Protein AF-A0A7G9R9Y0-F1 (afdb_monomer_lite)

Secondary structure (DSSP, 8-state):
-HHHHHHHHHHTT---SSHHHHHHHHHHHHHH-TTS-HHHHHHHHHHHHTSTT-EEEEEEEEETTEEEEEEES-SSS--EEEE-TTT--EEEEES-----TT----SS------------SSPPPPPTTTTHHHHHTTPPP-

Structure (mmCIF, N/CA/C/O backbone):
data_AF-A0A7G9R9Y0-F1
#
_entry.id   AF-A0A7G9R9Y0-F1
#
loop_
_atom_site.group_PDB
_atom_site.id
_atom_site.type_symbol
_atom_site.label_atom_id
_atom_site.label_alt_id
_atom_site.label_comp_id
_atom_site.label_asym_id
_atom_site.label_entity_id
_atom_site.label_seq_id
_atom_site.pdbx_PDB_ins_code
_atom_site.Cartn_x
_atom_site.Cartn_y
_atom_site.Cartn_z
_atom_site.occupancy
_atom_site.B_iso_or_equiv
_atom_site.aut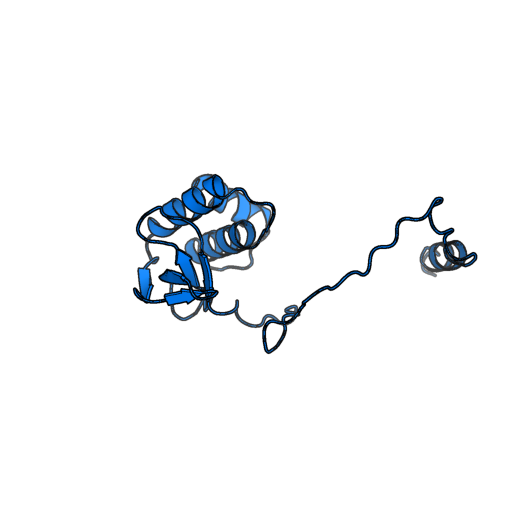h_seq_id
_atom_site.auth_comp_id
_atom_site.auth_asym_id
_atom_site.auth_atom_id
_atom_site.pdbx_PDB_model_num
ATOM 1 N N . MET A 1 1 ? -5.109 3.567 -12.346 1.00 89.44 1 MET A N 1
ATOM 2 C CA . MET A 1 1 ? -4.072 3.626 -11.297 1.00 89.44 1 MET A CA 1
ATOM 3 C C . MET A 1 1 ? -2.788 2.884 -11.683 1.00 89.44 1 MET A C 1
ATOM 5 O O . MET A 1 1 ? -1.756 3.525 -11.776 1.00 89.44 1 MET A O 1
ATOM 9 N N . LEU A 1 2 ? -2.826 1.588 -12.009 1.00 85.88 2 LEU A N 1
ATOM 10 C CA . LEU A 1 2 ? -1.633 0.778 -12.329 1.00 85.88 2 LEU A CA 1
ATOM 11 C C . LEU A 1 2 ? -0.626 1.401 -13.324 1.00 85.88 2 LEU A C 1
ATOM 13 O O . LEU A 1 2 ? 0.577 1.389 -13.085 1.00 85.88 2 LEU A O 1
ATOM 17 N N . ARG A 1 3 ? -1.103 1.997 -14.427 1.00 85.62 3 ARG A N 1
ATOM 18 C CA . ARG A 1 3 ? -0.236 2.715 -15.381 1.00 85.62 3 ARG A CA 1
ATOM 19 C C . ARG A 1 3 ? 0.547 3.854 -14.717 1.00 85.62 3 ARG A C 1
ATOM 21 O O . ARG A 1 3 ? 1.725 4.006 -15.001 1.00 85.62 3 ARG A O 1
ATOM 28 N N . ALA A 1 4 ? -0.087 4.604 -13.816 1.00 84.06 4 ALA A N 1
ATOM 29 C CA . ALA A 1 4 ? 0.562 5.689 -13.087 1.00 84.06 4 ALA A CA 1
ATOM 30 C C . ALA A 1 4 ? 1.636 5.163 -12.125 1.00 84.06 4 ALA A C 1
ATOM 32 O O . ALA A 1 4 ? 2.692 5.770 -12.029 1.00 84.06 4 ALA A O 1
ATOM 33 N N . LEU A 1 5 ? 1.415 4.007 -11.483 1.00 83.75 5 LEU A N 1
ATOM 34 C CA . LEU A 1 5 ? 2.442 3.345 -10.667 1.00 83.75 5 LEU A CA 1
ATOM 35 C C . LEU A 1 5 ? 3.655 2.934 -11.509 1.00 83.75 5 LEU A C 1
ATOM 37 O O . LEU A 1 5 ? 4.790 3.168 -11.107 1.00 83.75 5 LEU A O 1
ATOM 41 N N . ARG A 1 6 ? 3.420 2.373 -12.703 1.00 85.69 6 ARG A N 1
ATOM 42 C CA . ARG A 1 6 ? 4.493 2.022 -13.647 1.00 85.69 6 ARG A CA 1
ATOM 43 C C . ARG A 1 6 ? 5.259 3.253 -14.124 1.00 85.69 6 ARG A C 1
ATOM 45 O O . ARG A 1 6 ? 6.482 3.220 -14.189 1.00 85.69 6 ARG A O 1
ATOM 52 N N . ASP A 1 7 ? 4.556 4.334 -14.447 1.00 84.38 7 ASP A N 1
ATOM 53 C CA . ASP A 1 7 ? 5.189 5.583 -14.874 1.00 84.38 7 ASP A CA 1
ATOM 54 C C . ASP A 1 7 ? 6.000 6.205 -13.722 1.00 84.38 7 ASP A C 1
ATOM 56 O O . ASP A 1 7 ? 7.158 6.568 -13.931 1.00 84.38 7 ASP A O 1
ATOM 60 N N . LEU A 1 8 ? 5.454 6.206 -12.497 1.00 80.56 8 LEU A N 1
ATOM 61 C CA . LEU A 1 8 ? 6.143 6.651 -11.283 1.00 80.56 8 LEU A CA 1
ATOM 62 C C . LEU A 1 8 ? 7.426 5.847 -11.037 1.00 80.56 8 LEU A C 1
ATOM 64 O O . LEU A 1 8 ? 8.479 6.440 -10.800 1.00 80.56 8 LEU A O 1
ATOM 68 N N . ALA A 1 9 ? 7.357 4.518 -11.157 1.00 80.94 9 ALA A N 1
ATOM 69 C CA . ALA A 1 9 ? 8.502 3.625 -10.993 1.00 80.94 9 ALA A CA 1
ATOM 70 C C . ALA A 1 9 ? 9.625 3.896 -12.012 1.00 80.94 9 ALA A C 1
ATOM 72 O O . ALA A 1 9 ? 10.806 3.844 -11.667 1.00 80.94 9 ALA A O 1
ATOM 73 N N . ARG A 1 10 ? 9.276 4.235 -13.262 1.00 78.88 10 ARG A N 1
ATOM 74 C CA . ARG A 1 10 ? 10.267 4.625 -14.282 1.00 78.88 10 ARG A CA 1
ATOM 75 C C . ARG A 1 10 ? 10.907 5.973 -13.967 1.00 78.88 10 ARG A C 1
ATOM 77 O O . ARG A 1 10 ? 12.112 6.127 -14.140 1.00 78.88 10 ARG A O 1
ATOM 84 N N . THR A 1 11 ? 10.119 6.948 -13.510 1.00 75.06 11 THR A N 1
ATOM 85 C CA . THR A 1 11 ? 10.629 8.291 -13.184 1.00 75.06 11 THR A CA 1
ATOM 86 C C . THR A 1 11 ? 11.464 8.338 -11.911 1.00 75.06 11 THR A C 1
ATOM 88 O O . THR A 1 11 ? 12.349 9.181 -11.810 1.00 75.06 11 THR A O 1
ATOM 91 N N . SER A 1 12 ? 11.224 7.437 -10.956 1.00 66.38 12 SER A N 1
ATOM 92 C CA . SER A 1 12 ? 11.980 7.379 -9.701 1.00 66.38 12 SER A CA 1
ATOM 93 C C . SER A 1 12 ? 13.348 6.698 -9.835 1.00 66.38 12 SER A C 1
ATOM 95 O O . SER A 1 12 ? 14.085 6.635 -8.854 1.00 66.38 12 SER A O 1
ATOM 97 N N . GLY A 1 13 ? 13.710 6.210 -11.030 1.00 57.78 13 GLY A N 1
ATOM 98 C CA . GLY A 1 13 ? 15.011 5.587 -11.285 1.00 57.78 13 GLY A CA 1
ATOM 99 C C . GLY A 1 13 ? 15.203 4.265 -10.542 1.00 57.78 13 GLY A C 1
ATOM 100 O O . GLY A 1 13 ? 16.317 3.956 -10.130 1.00 57.78 13 GLY A O 1
ATOM 101 N N . SER A 1 14 ? 14.118 3.515 -10.320 1.00 57.88 14 SER A N 1
ATOM 102 C CA . SER A 1 14 ? 14.138 2.303 -9.502 1.00 57.88 14 SER A CA 1
ATOM 103 C C . SER A 1 14 ? 15.219 1.318 -9.977 1.00 57.88 14 SER A C 1
ATOM 105 O O . SER A 1 14 ? 15.197 0.890 -11.130 1.00 57.88 14 SER A O 1
ATOM 107 N N . GLU A 1 15 ? 16.119 0.911 -9.077 1.00 57.81 15 GLU A N 1
ATOM 108 C CA . GLU A 1 15 ? 17.143 -0.121 -9.330 1.00 57.81 15 GLU A CA 1
ATOM 109 C C . GLU A 1 15 ? 16.557 -1.551 -9.376 1.00 57.81 15 GLU A C 1
ATOM 111 O O . GLU A 1 15 ? 17.301 -2.532 -9.428 1.00 57.81 15 GLU A O 1
ATOM 116 N N . PHE A 1 16 ? 15.229 -1.706 -9.305 1.00 58.81 16 PHE A N 1
ATOM 117 C CA . PHE A 1 16 ? 14.585 -3.015 -9.305 1.00 58.81 16 PHE A CA 1
ATOM 118 C C . PHE A 1 16 ? 14.726 -3.698 -10.675 1.00 58.81 16 PHE A C 1
ATOM 120 O O . PHE A 1 16 ? 14.459 -3.098 -11.712 1.00 58.81 16 PHE A O 1
ATOM 127 N N . SER A 1 17 ? 15.142 -4.970 -10.665 1.00 56.25 17 SER A N 1
ATOM 128 C CA . SER A 1 17 ? 15.382 -5.776 -11.871 1.00 56.25 17 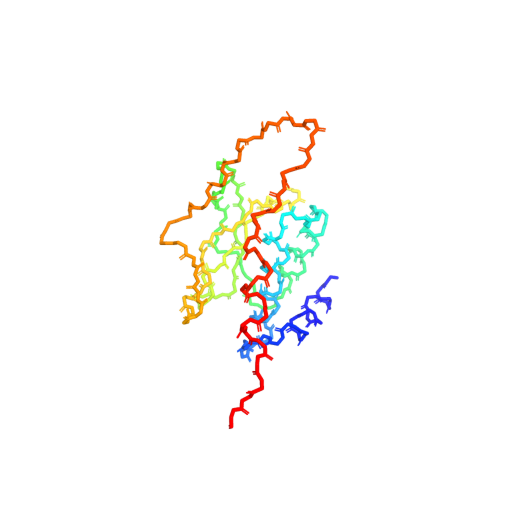SER A CA 1
ATOM 129 C C . SER A 1 17 ? 14.108 -6.219 -12.589 1.00 56.25 17 SER A C 1
ATOM 131 O O . SER A 1 17 ? 14.166 -6.516 -13.778 1.00 56.25 17 SER A O 1
ATOM 133 N N . ASP A 1 18 ? 12.983 -6.268 -11.868 1.00 71.31 18 ASP A N 1
ATOM 134 C CA . ASP A 1 18 ? 11.721 -6.849 -12.323 1.00 71.31 18 ASP A CA 1
ATOM 135 C C . ASP A 1 18 ? 10.572 -5.826 -12.228 1.00 71.31 18 ASP A C 1
ATOM 137 O O . ASP A 1 18 ? 10.454 -5.094 -11.238 1.00 71.31 18 ASP A O 1
ATOM 141 N N . ASP A 1 19 ? 9.697 -5.806 -13.244 1.00 81.00 19 ASP A N 1
ATOM 142 C CA . ASP A 1 19 ? 8.586 -4.843 -13.385 1.00 81.00 19 ASP A CA 1
ATOM 143 C C . ASP A 1 19 ? 7.649 -4.829 -12.163 1.00 81.00 19 ASP A C 1
ATOM 145 O O . ASP A 1 19 ? 7.214 -3.764 -11.718 1.00 81.00 19 ASP A O 1
ATOM 149 N N . LEU A 1 20 ? 7.370 -6.000 -11.579 1.00 86.56 20 LEU A N 1
ATOM 150 C CA . LEU A 1 20 ? 6.504 -6.123 -10.405 1.00 86.56 20 LEU A CA 1
ATOM 151 C C . LEU A 1 20 ? 7.109 -5.440 -9.175 1.00 86.56 20 LEU A C 1
ATOM 153 O O . LEU A 1 20 ? 6.420 -4.719 -8.458 1.00 86.56 20 LEU A O 1
ATOM 157 N N . SER A 1 21 ? 8.404 -5.634 -8.938 1.00 83.38 21 SER A N 1
ATOM 158 C CA . SER A 1 21 ? 9.119 -5.034 -7.811 1.00 83.38 21 SER A CA 1
ATOM 159 C C . SER A 1 21 ? 9.195 -3.514 -7.935 1.00 83.38 21 SER A C 1
ATOM 161 O O . SER A 1 21 ? 9.077 -2.807 -6.934 1.00 83.38 21 SER A O 1
ATOM 163 N N . ALA A 1 22 ? 9.322 -3.008 -9.164 1.00 83.69 22 ALA A N 1
ATOM 164 C CA . ALA A 1 22 ? 9.280 -1.580 -9.450 1.00 83.69 22 ALA A CA 1
ATOM 165 C C . ALA A 1 22 ? 7.898 -0.975 -9.138 1.00 83.69 22 ALA A C 1
ATOM 167 O O . ALA A 1 22 ? 7.804 0.047 -8.452 1.00 83.69 22 ALA A O 1
ATOM 168 N N . VAL A 1 23 ? 6.818 -1.643 -9.562 1.00 88.56 23 VAL A N 1
ATOM 169 C CA . VAL A 1 23 ? 5.435 -1.250 -9.231 1.00 88.56 23 VAL A CA 1
ATOM 170 C C . VAL A 1 23 ? 5.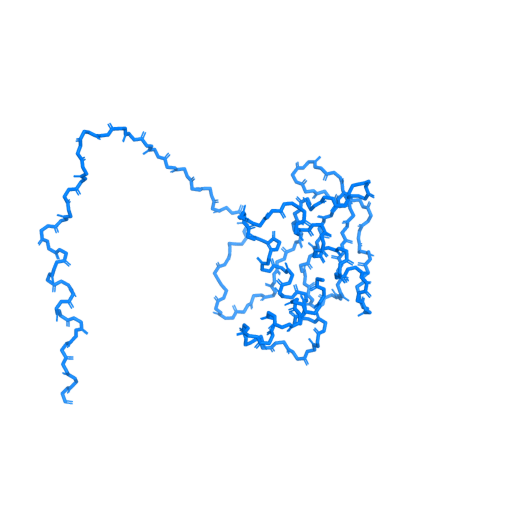175 -1.330 -7.725 1.00 88.56 23 VAL A C 1
ATOM 172 O O . VAL A 1 23 ? 4.589 -0.405 -7.159 1.00 88.56 23 VAL A O 1
ATOM 175 N N . TRP A 1 24 ? 5.643 -2.389 -7.061 1.00 89.38 24 TRP A N 1
ATOM 176 C CA . TRP A 1 24 ? 5.506 -2.572 -5.614 1.00 89.38 24 TRP A CA 1
ATOM 177 C C . TRP A 1 24 ? 6.229 -1.474 -4.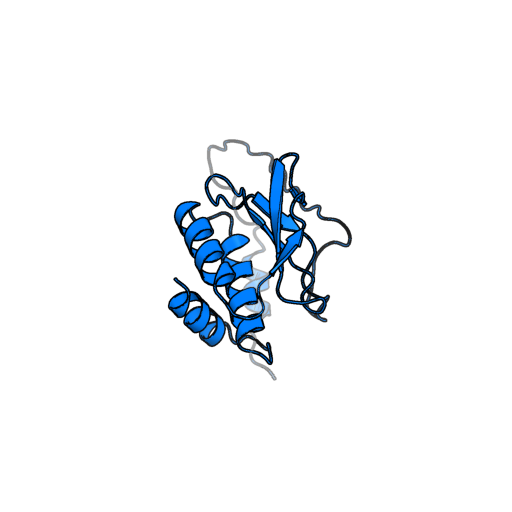830 1.00 89.38 24 TRP A C 1
ATOM 179 O O . TRP A 1 24 ? 5.670 -0.916 -3.889 1.00 89.38 24 TRP A O 1
ATOM 189 N N . GLY A 1 25 ? 7.437 -1.093 -5.258 1.00 85.25 25 GLY A N 1
ATOM 190 C CA . GLY A 1 25 ? 8.180 0.027 -4.681 1.00 85.25 25 GLY A CA 1
ATOM 191 C C . GLY A 1 25 ? 7.466 1.371 -4.855 1.00 85.25 25 GLY A C 1
ATOM 192 O O . GLY A 1 25 ? 7.383 2.150 -3.908 1.00 85.25 25 GLY A O 1
ATOM 193 N N . ALA A 1 26 ? 6.896 1.639 -6.033 1.00 87.81 26 ALA A N 1
ATOM 194 C CA . ALA A 1 26 ? 6.104 2.850 -6.266 1.00 87.81 26 ALA A CA 1
ATOM 195 C C . ALA A 1 26 ? 4.837 2.895 -5.392 1.00 87.81 26 ALA A C 1
ATOM 197 O O . ALA A 1 26 ? 4.508 3.941 -4.832 1.00 87.81 26 ALA A O 1
ATOM 198 N N . ALA A 1 27 ? 4.153 1.758 -5.235 1.00 91.38 27 ALA A N 1
ATOM 199 C CA . ALA A 1 27 ? 3.006 1.640 -4.342 1.00 91.38 27 ALA A CA 1
ATOM 200 C C . ALA A 1 27 ? 3.400 1.866 -2.877 1.00 91.38 27 ALA A C 1
ATOM 202 O O . ALA A 1 27 ? 2.719 2.614 -2.183 1.00 91.38 27 ALA A O 1
ATOM 203 N N . PHE A 1 28 ? 4.523 1.295 -2.429 1.00 89.62 28 PHE A N 1
ATOM 204 C CA . PHE A 1 28 ? 5.065 1.530 -1.089 1.00 89.62 28 PHE A CA 1
ATOM 205 C C . PHE A 1 28 ? 5.266 3.023 -0.813 1.00 89.62 28 PHE A C 1
ATOM 207 O O . PHE A 1 28 ? 4.845 3.496 0.240 1.00 89.62 28 PHE A O 1
ATOM 214 N N . TRP A 1 29 ? 5.855 3.772 -1.750 1.00 86.69 29 TRP A N 1
ATOM 215 C CA . TRP A 1 29 ? 6.070 5.210 -1.572 1.00 86.69 29 TRP A CA 1
ATOM 216 C C . TRP A 1 29 ? 4.765 5.988 -1.405 1.00 86.69 29 TRP A C 1
ATOM 218 O O . TRP A 1 29 ? 4.665 6.798 -0.491 1.00 86.69 29 TRP A O 1
ATOM 228 N N . LEU A 1 30 ? 3.760 5.712 -2.240 1.00 89.69 30 LEU A N 1
ATOM 229 C CA . LEU A 1 30 ? 2.461 6.385 -2.145 1.00 89.69 30 LEU A CA 1
ATOM 230 C C . LEU A 1 30 ? 1.709 6.023 -0.860 1.00 89.69 30 LEU A C 1
ATOM 232 O O . LEU A 1 30 ? 1.174 6.910 -0.204 1.00 89.69 30 LEU A O 1
ATOM 236 N N . LEU A 1 31 ? 1.692 4.739 -0.493 1.00 90.56 31 LEU A N 1
ATOM 237 C CA . LEU A 1 31 ? 1.003 4.250 0.707 1.00 90.56 31 LEU A CA 1
ATOM 238 C C . LEU A 1 31 ? 1.687 4.700 2.007 1.00 90.56 31 LEU A C 1
ATOM 240 O O . LEU A 1 31 ? 1.036 4.785 3.043 1.00 90.56 31 LEU A O 1
ATOM 244 N N . SER A 1 32 ? 2.994 4.974 1.967 1.00 86.19 32 SER A N 1
ATOM 245 C CA . SER A 1 32 ? 3.749 5.466 3.128 1.00 86.19 32 SER A CA 1
ATOM 246 C C . SER A 1 32 ? 3.667 6.983 3.302 1.00 86.19 32 SER A C 1
ATOM 248 O O . SER A 1 32 ? 4.081 7.490 4.344 1.00 86.19 32 SER A O 1
ATOM 250 N N . ASP A 1 33 ? 3.183 7.713 2.296 1.00 85.88 33 ASP A N 1
ATOM 251 C CA . ASP A 1 33 ? 3.037 9.163 2.366 1.00 85.88 33 ASP A CA 1
ATOM 252 C C . ASP A 1 33 ? 1.770 9.522 3.169 1.00 85.88 33 ASP A C 1
ATOM 254 O O . ASP A 1 33 ? 0.654 9.230 2.726 1.00 85.88 33 ASP A O 1
ATOM 258 N N . PRO A 1 34 ? 1.905 10.179 4.340 1.00 83.81 34 PRO A N 1
ATOM 259 C CA . PRO A 1 34 ? 0.766 10.552 5.176 1.00 83.81 34 PRO A CA 1
ATOM 260 C C . PRO A 1 34 ? -0.149 11.598 4.525 1.00 83.81 34 PRO A C 1
ATOM 262 O O . PRO A 1 34 ? -1.245 11.845 5.029 1.00 83.81 34 PRO A O 1
ATOM 265 N N . GLN A 1 35 ? 0.288 12.244 3.441 1.00 89.62 35 GLN A N 1
ATOM 266 C CA . GLN A 1 35 ? -0.519 13.202 2.690 1.00 89.62 35 GLN A CA 1
ATOM 267 C C . GLN A 1 35 ? -1.369 12.535 1.598 1.00 89.62 35 GLN A C 1
ATOM 269 O O . GLN A 1 35 ? -2.230 13.205 1.018 1.00 89.62 35 GLN A O 1
ATOM 274 N N . THR A 1 36 ? -1.168 11.243 1.311 1.00 86.94 36 THR A N 1
ATOM 275 C CA . THR A 1 36 ? -1.949 10.533 0.293 1.00 86.94 36 THR A CA 1
ATOM 276 C C . THR A 1 36 ? -3.392 10.322 0.766 1.00 86.94 36 THR A C 1
ATOM 278 O O . THR A 1 36 ? -3.611 9.703 1.807 1.00 86.94 36 THR A O 1
ATOM 281 N N . PRO A 1 37 ? -4.408 10.770 0.001 1.00 92.62 37 PRO A N 1
ATOM 282 C CA . PRO A 1 37 ? -5.807 10.555 0.366 1.00 92.62 37 PRO A CA 1
ATOM 283 C C . PRO A 1 37 ? -6.194 9.070 0.407 1.00 92.62 37 PRO A C 1
ATOM 285 O O . PRO A 1 37 ? -5.805 8.301 -0.473 1.00 92.62 37 PRO A O 1
ATOM 288 N N . ASP A 1 38 ? -7.080 8.685 1.329 1.00 89.25 38 ASP A N 1
ATOM 289 C CA . ASP A 1 38 ? -7.543 7.292 1.488 1.00 89.25 38 ASP A CA 1
ATOM 290 C C . ASP A 1 38 ? -8.110 6.678 0.203 1.00 89.25 38 ASP A C 1
ATOM 292 O O . ASP A 1 38 ? -7.860 5.515 -0.110 1.00 89.25 38 ASP A O 1
ATOM 296 N N . ALA A 1 39 ? -8.835 7.472 -0.589 1.00 89.19 39 ALA A N 1
ATOM 297 C CA . ALA A 1 39 ? -9.360 7.029 -1.878 1.00 89.19 39 ALA A CA 1
ATOM 298 C C . ALA A 1 39 ? -8.237 6.655 -2.863 1.00 89.19 39 ALA A C 1
ATOM 300 O O . ALA A 1 39 ? -8.380 5.709 -3.636 1.00 89.19 39 ALA A O 1
ATOM 301 N N . VAL A 1 40 ? -7.108 7.369 -2.820 1.00 93.00 40 VAL A N 1
ATOM 302 C CA . VAL A 1 40 ? -5.925 7.051 -3.629 1.00 93.00 40 VAL A CA 1
ATOM 303 C C . VAL A 1 40 ? -5.262 5.782 -3.099 1.00 93.00 40 VAL A C 1
ATOM 305 O O . VAL A 1 40 ? -4.962 4.898 -3.899 1.00 93.00 40 VAL A O 1
ATOM 308 N N . ASN A 1 41 ? -5.115 5.640 -1.779 1.00 93.00 41 ASN A N 1
ATOM 309 C CA . ASN A 1 41 ? -4.568 4.429 -1.156 1.00 93.00 41 ASN A CA 1
ATOM 310 C C . ASN A 1 41 ? -5.365 3.173 -1.546 1.00 93.00 41 ASN A C 1
ATOM 312 O O . ASN A 1 41 ? -4.782 2.169 -1.960 1.00 93.00 41 ASN A O 1
ATOM 316 N N . ALA A 1 42 ? -6.699 3.242 -1.500 1.00 91.56 42 ALA A N 1
ATOM 317 C CA . ALA A 1 42 ? -7.572 2.144 -1.910 1.00 91.56 42 ALA A CA 1
ATOM 318 C C . ALA A 1 42 ? -7.410 1.792 -3.403 1.00 91.56 42 ALA A C 1
ATOM 320 O O . ALA A 1 42 ? -7.347 0.616 -3.767 1.00 91.56 42 ALA A O 1
ATOM 321 N N . GLU A 1 43 ? -7.299 2.792 -4.282 1.00 92.81 43 GLU A N 1
ATOM 322 C CA . GLU A 1 43 ? -7.056 2.572 -5.714 1.00 92.81 43 GLU A CA 1
ATOM 323 C C . GLU A 1 43 ? -5.666 1.980 -5.992 1.00 92.81 43 GLU A C 1
ATOM 325 O O . GLU A 1 43 ? -5.523 1.142 -6.888 1.00 92.81 43 GLU A O 1
ATOM 330 N N . VAL A 1 44 ? -4.643 2.375 -5.227 1.00 94.19 44 VAL A N 1
ATOM 331 C CA . VAL A 1 44 ? -3.298 1.782 -5.298 1.00 94.19 44 VAL A CA 1
ATOM 332 C C . VAL A 1 44 ? -3.352 0.313 -4.887 1.00 94.19 44 VAL A C 1
ATOM 334 O O . VAL A 1 44 ? -2.884 -0.533 -5.648 1.00 94.19 44 VAL A O 1
ATOM 337 N N . LEU A 1 45 ? -3.984 -0.005 -3.753 1.00 94.00 45 LEU A N 1
ATOM 338 C CA . LEU A 1 45 ? -4.147 -1.378 -3.265 1.00 94.00 45 LEU A CA 1
ATOM 339 C C . LEU A 1 45 ? -4.887 -2.268 -4.266 1.00 94.00 45 LEU A C 1
ATOM 341 O O . LEU A 1 45 ? -4.423 -3.365 -4.572 1.00 94.00 45 LEU A O 1
ATOM 345 N N . ARG A 1 46 ? -6.004 -1.790 -4.828 1.00 91.94 46 ARG A N 1
ATOM 346 C CA . ARG A 1 46 ? -6.744 -2.517 -5.874 1.00 91.94 46 ARG A CA 1
ATOM 347 C C . ARG A 1 46 ? -5.888 -2.758 -7.109 1.00 91.94 46 ARG A C 1
ATOM 349 O O . ARG A 1 46 ? -5.942 -3.840 -7.679 1.00 91.94 46 ARG A O 1
ATOM 356 N N . ALA A 1 47 ? -5.113 -1.759 -7.527 1.00 92.69 47 ALA A N 1
ATOM 357 C CA . ALA A 1 47 ? -4.260 -1.876 -8.700 1.00 92.69 47 ALA A CA 1
ATOM 358 C C . ALA A 1 47 ? -3.145 -2.904 -8.504 1.00 92.69 47 ALA A C 1
ATOM 360 O O . ALA A 1 47 ? -2.940 -3.724 -9.393 1.00 92.69 47 ALA A O 1
ATOM 361 N N . VAL A 1 48 ? -2.455 -2.887 -7.359 1.00 92.75 48 VAL A N 1
ATOM 362 C CA . VAL A 1 48 ? -1.394 -3.868 -7.093 1.00 92.75 48 VAL A CA 1
ATOM 363 C C . VAL A 1 48 ? -1.964 -5.260 -6.848 1.00 92.75 48 VAL A C 1
ATOM 365 O O . VAL A 1 48 ? -1.385 -6.224 -7.319 1.00 92.75 48 VAL A O 1
ATOM 368 N N . ALA A 1 49 ? -3.132 -5.395 -6.214 1.00 92.88 49 ALA A N 1
ATOM 369 C CA . ALA A 1 49 ? -3.768 -6.697 -5.988 1.00 92.88 49 ALA A CA 1
ATOM 370 C C . ALA A 1 49 ? -4.097 -7.471 -7.281 1.00 92.88 49 ALA A C 1
ATOM 372 O O . ALA A 1 49 ? -4.337 -8.674 -7.217 1.00 92.88 49 ALA A O 1
ATOM 373 N N . LEU A 1 50 ? -4.133 -6.788 -8.430 1.00 92.31 50 LEU A N 1
ATOM 374 C CA . LEU A 1 50 ? -4.381 -7.377 -9.747 1.00 92.31 50 LEU A CA 1
ATOM 375 C C . LEU A 1 50 ? -3.101 -7.757 -10.505 1.00 92.31 50 LEU A C 1
ATOM 377 O O . LEU A 1 50 ? -3.207 -8.343 -11.580 1.00 92.31 50 LEU A O 1
ATOM 381 N N . GLU A 1 51 ? -1.917 -7.409 -9.998 1.00 91.44 51 GLU A N 1
ATOM 382 C CA . GLU A 1 51 ? -0.662 -7.760 -10.661 1.00 91.44 51 GLU A CA 1
ATOM 383 C C . GLU A 1 51 ? -0.329 -9.245 -10.463 1.00 91.44 51 GLU A C 1
ATOM 385 O O . GLU A 1 51 ? -0.415 -9.786 -9.355 1.00 91.44 51 GLU A O 1
ATOM 390 N N . ASP A 1 52 ? 0.124 -9.893 -11.537 1.00 89.69 52 ASP A N 1
ATOM 391 C CA . ASP A 1 52 ? 0.627 -11.263 -11.480 1.00 89.69 52 ASP A CA 1
ATOM 392 C C . ASP A 1 52 ? 1.819 -11.349 -10.517 1.00 89.69 52 ASP A C 1
ATOM 394 O O . ASP A 1 52 ? 2.799 -10.618 -10.647 1.00 89.69 52 ASP A O 1
ATOM 398 N N . GLY A 1 53 ? 1.732 -12.257 -9.544 1.00 89.88 53 GLY A N 1
ATOM 399 C CA . GLY A 1 53 ? 2.731 -12.425 -8.484 1.00 89.88 53 GLY A CA 1
ATOM 400 C C . GLY A 1 53 ? 2.320 -11.822 -7.141 1.00 89.88 53 GLY A C 1
ATOM 401 O O . GLY A 1 53 ? 2.850 -12.243 -6.115 1.00 89.88 53 GLY A O 1
ATOM 402 N N . VAL A 1 54 ? 1.323 -10.931 -7.098 1.00 93.25 54 VAL A N 1
ATOM 403 C CA . VAL A 1 54 ? 0.747 -10.475 -5.825 1.00 93.25 54 VAL A CA 1
ATOM 404 C C . VAL A 1 54 ? -0.155 -11.558 -5.243 1.00 93.25 54 VAL A C 1
ATOM 406 O O . VAL A 1 54 ? -1.010 -12.132 -5.916 1.00 93.25 54 VAL A O 1
ATOM 409 N N . ARG A 1 55 ? 0.028 -11.845 -3.955 1.00 93.88 55 ARG A N 1
ATOM 410 C CA . ARG A 1 55 ? -0.736 -12.857 -3.224 1.00 93.88 55 ARG A CA 1
ATOM 411 C C . ARG A 1 55 ? -1.074 -12.391 -1.820 1.00 93.88 55 ARG A C 1
ATOM 413 O O . ARG A 1 55 ? -0.343 -11.623 -1.200 1.00 93.88 55 ARG A O 1
ATOM 420 N N . VAL A 1 56 ? -2.170 -12.926 -1.293 1.00 94.38 56 VAL A N 1
ATOM 421 C CA . VAL A 1 56 ? -2.471 -12.822 0.135 1.00 94.38 56 VAL A CA 1
ATOM 422 C C . VAL A 1 56 ? -1.464 -13.675 0.902 1.00 94.38 56 VAL A C 1
ATOM 424 O O . VAL A 1 56 ? -1.397 -14.886 0.688 1.00 94.38 56 VAL A O 1
ATOM 427 N N . VAL A 1 57 ? -0.696 -13.041 1.784 1.00 93.50 57 VAL A N 1
ATOM 428 C CA . VAL A 1 57 ? 0.335 -13.698 2.606 1.00 93.50 57 VAL A CA 1
ATOM 429 C C . VAL A 1 57 ? -0.139 -13.953 4.034 1.00 93.50 57 VAL A C 1
ATOM 431 O O . VAL A 1 57 ? 0.268 -14.938 4.641 1.00 93.50 57 VAL A O 1
ATOM 434 N N . ASP A 1 58 ? -1.062 -13.132 4.538 1.00 93.12 58 ASP A N 1
ATOM 435 C CA . ASP A 1 58 ? -1.739 -13.345 5.816 1.00 93.12 58 ASP A CA 1
ATOM 436 C C . ASP A 1 58 ? -3.184 -12.829 5.736 1.00 93.12 58 ASP A C 1
ATOM 438 O O . ASP A 1 58 ? -3.441 -11.723 5.269 1.00 93.12 58 ASP A O 1
ATOM 442 N N . ARG A 1 59 ? -4.154 -13.635 6.178 1.00 95.94 59 ARG A N 1
ATOM 443 C CA . ARG A 1 59 ? -5.581 -13.254 6.224 1.00 95.94 59 ARG A CA 1
ATOM 444 C C . ARG A 1 59 ? -5.997 -12.644 7.562 1.00 95.94 59 ARG A C 1
ATOM 446 O O . ARG A 1 59 ? -7.163 -12.287 7.717 1.00 95.94 59 ARG A O 1
ATOM 453 N N . ARG A 1 60 ? -5.096 -12.620 8.545 1.00 95.50 60 ARG A N 1
ATOM 454 C CA . ARG A 1 60 ? -5.345 -12.140 9.908 1.00 95.50 60 ARG A CA 1
ATOM 455 C C . ARG A 1 60 ? -4.199 -11.255 10.400 1.00 95.50 60 ARG A C 1
ATOM 457 O O . ARG A 1 60 ? -3.811 -11.328 11.567 1.00 95.50 60 ARG A O 1
ATOM 464 N N . ALA A 1 61 ? -3.694 -10.411 9.510 1.00 92.06 61 ALA A N 1
ATOM 465 C CA . ALA A 1 61 ? -2.652 -9.449 9.818 1.00 92.06 61 ALA A CA 1
ATOM 466 C C . ALA A 1 61 ? -3.179 -8.396 10.799 1.00 92.06 61 ALA A C 1
ATOM 468 O O . ALA A 1 61 ? -4.320 -7.950 10.679 1.00 92.06 61 ALA A O 1
ATOM 469 N N . HIS A 1 62 ? -2.356 -8.001 11.768 1.00 90.50 62 HIS A N 1
ATOM 470 C CA . HIS A 1 62 ? -2.709 -6.965 12.737 1.00 90.50 62 HIS A CA 1
ATOM 471 C C . HIS A 1 62 ? -1.781 -5.765 12.577 1.00 90.50 62 HIS A C 1
ATOM 473 O O . HIS A 1 62 ? -0.562 -5.923 12.621 1.00 90.50 62 HIS A O 1
ATOM 479 N N . VAL A 1 63 ? -2.364 -4.575 12.435 1.00 87.75 63 VAL A N 1
ATOM 480 C CA . VAL A 1 63 ? -1.648 -3.291 12.419 1.00 87.75 63 VAL A CA 1
ATOM 481 C C . VAL A 1 63 ? -2.396 -2.333 13.333 1.00 87.75 63 VAL A C 1
ATOM 483 O O . VAL A 1 63 ? -3.608 -2.181 13.199 1.00 87.75 63 VAL A O 1
ATOM 486 N N . ASP A 1 64 ? -1.700 -1.752 14.311 1.00 84.50 64 ASP A N 1
ATOM 487 C CA . ASP A 1 64 ? -2.262 -0.796 15.278 1.00 84.50 64 ASP A CA 1
ATOM 488 C C . ASP A 1 64 ? -3.580 -1.258 15.931 1.00 84.50 64 ASP A C 1
ATOM 490 O O . ASP A 1 64 ? -4.532 -0.502 16.109 1.00 84.50 64 ASP A O 1
ATOM 494 N N . GLY A 1 65 ? -3.657 -2.551 16.267 1.00 88.50 65 GLY A N 1
ATOM 495 C CA . GLY A 1 65 ? -4.838 -3.167 16.886 1.00 88.50 65 GLY A CA 1
ATOM 496 C C . GLY A 1 65 ? -6.009 -3.435 15.932 1.00 88.50 65 GLY A C 1
ATOM 497 O O . GLY A 1 65 ? -7.033 -3.963 16.368 1.00 88.50 65 GLY A O 1
ATOM 498 N N . ARG A 1 66 ? -5.872 -3.124 14.639 1.00 91.88 66 ARG A N 1
ATOM 499 C CA . ARG A 1 66 ? -6.864 -3.405 13.593 1.00 91.88 66 ARG A CA 1
ATOM 500 C C . ARG A 1 66 ? -6.512 -4.703 12.867 1.00 91.88 66 ARG A C 1
ATOM 502 O O . ARG A 1 66 ? -5.352 -4.940 12.539 1.00 91.88 66 ARG A O 1
ATOM 509 N N . LEU A 1 67 ? -7.522 -5.536 12.619 1.00 94.44 67 LEU A N 1
ATOM 510 C CA . LEU A 1 67 ? -7.402 -6.786 11.867 1.00 94.44 67 LEU A CA 1
ATOM 511 C C . LEU A 1 67 ? -7.612 -6.524 10.373 1.00 94.44 67 LEU A C 1
ATOM 513 O O . LEU A 1 67 ? -8.610 -5.914 9.997 1.00 94.44 67 LEU A O 1
ATOM 517 N N . GLY A 1 68 ? -6.727 -7.050 9.533 1.00 95.69 68 GLY A N 1
ATOM 518 C CA . GLY A 1 68 ? -6.835 -6.957 8.083 1.00 95.69 68 GLY A CA 1
ATOM 519 C C . GLY A 1 68 ? -6.211 -8.132 7.339 1.00 95.69 68 GLY A C 1
ATOM 520 O O . GLY A 1 68 ? -5.862 -9.169 7.911 1.00 95.69 68 GLY A O 1
ATOM 521 N N . VAL A 1 69 ? -6.082 -7.948 6.029 1.00 96.00 69 VAL A N 1
ATOM 522 C CA . VAL A 1 69 ? -5.472 -8.895 5.094 1.00 96.00 69 VAL A CA 1
ATOM 523 C C . VAL A 1 69 ? -4.183 -8.286 4.552 1.00 96.00 69 VAL A C 1
ATOM 525 O O . VAL A 1 69 ? -4.175 -7.135 4.127 1.00 96.00 69 VAL A O 1
ATOM 528 N N . ALA A 1 70 ? -3.097 -9.054 4.564 1.00 95.06 70 ALA A N 1
ATOM 529 C CA . ALA A 1 70 ? -1.797 -8.653 4.046 1.00 95.06 70 ALA A CA 1
ATOM 530 C C . ALA A 1 70 ? -1.566 -9.187 2.626 1.00 95.06 70 ALA A C 1
ATOM 532 O O . ALA A 1 70 ? -1.732 -10.385 2.365 1.00 95.06 70 ALA A O 1
ATOM 533 N N . LEU A 1 71 ? -1.129 -8.304 1.727 1.00 95.06 71 LEU A N 1
ATOM 534 C CA . LEU A 1 71 ? -0.633 -8.629 0.388 1.00 95.06 71 LEU A CA 1
ATOM 535 C C . LEU A 1 71 ? 0.896 -8.599 0.354 1.00 95.06 71 LEU A C 1
ATOM 537 O O . LEU A 1 71 ? 1.510 -7.731 0.971 1.00 95.06 71 LEU A O 1
ATOM 541 N N . GLY A 1 72 ? 1.495 -9.497 -0.425 1.00 92.88 72 GLY A N 1
ATOM 542 C CA . GLY A 1 72 ? 2.929 -9.522 -0.729 1.00 92.88 72 GLY A CA 1
ATOM 543 C C . GLY A 1 72 ? 3.199 -10.101 -2.119 1.00 92.88 72 GLY A C 1
ATOM 544 O O . GLY A 1 72 ? 2.309 -10.717 -2.704 1.00 92.88 72 GLY A O 1
ATOM 545 N N . ILE A 1 73 ? 4.415 -9.921 -2.640 1.00 87.56 73 ILE A N 1
ATOM 546 C CA . ILE A 1 73 ? 4.814 -10.398 -3.981 1.00 87.56 73 ILE A CA 1
ATOM 547 C C . ILE A 1 73 ? 5.719 -11.636 -3.951 1.00 87.56 73 ILE A C 1
ATOM 549 O O . ILE A 1 73 ? 5.549 -12.548 -4.751 1.00 87.56 73 ILE A O 1
ATOM 553 N N . ASP A 1 74 ? 6.639 -11.733 -2.995 1.00 76.75 74 ASP A N 1
ATOM 554 C CA . ASP A 1 74 ? 7.517 -12.889 -2.784 1.00 76.75 74 ASP A CA 1
ATOM 555 C C . ASP A 1 74 ? 8.177 -12.802 -1.387 1.00 76.75 74 ASP A C 1
ATOM 557 O O . ASP A 1 74 ? 7.825 -11.941 -0.583 1.00 76.75 74 ASP A O 1
ATOM 561 N N . GLU A 1 75 ? 9.103 -13.712 -1.065 1.00 67.06 75 GLU A N 1
ATOM 562 C CA . GLU A 1 75 ? 9.900 -13.644 0.177 1.00 67.06 75 GLU A CA 1
ATOM 563 C C . GLU A 1 75 ? 11.079 -12.655 0.087 1.00 67.06 75 GLU A C 1
ATOM 565 O O . GLU A 1 75 ? 11.661 -12.286 1.107 1.00 67.06 75 GLU A O 1
ATOM 570 N N . LYS A 1 76 ? 11.446 -12.220 -1.125 1.00 65.69 76 LYS A N 1
ATOM 571 C CA . LYS A 1 76 ? 12.574 -11.314 -1.390 1.00 65.69 76 LYS A CA 1
ATOM 572 C C . LYS A 1 76 ? 12.223 -9.868 -1.031 1.00 65.69 76 LYS A C 1
ATOM 574 O O . LYS A 1 76 ? 13.108 -9.113 -0.623 1.00 65.69 76 LYS A O 1
ATOM 579 N N . TYR A 1 77 ? 10.951 -9.490 -1.146 1.00 69.69 77 TYR A N 1
ATOM 580 C CA . TYR A 1 77 ? 10.419 -8.189 -0.756 1.00 69.69 77 TYR A CA 1
ATOM 581 C C . TYR A 1 77 ? 9.627 -8.315 0.552 1.00 69.69 77 TYR A C 1
ATOM 583 O O . TYR A 1 77 ? 8.441 -8.633 0.542 1.00 69.69 77 TYR A O 1
ATOM 591 N N . PRO A 1 78 ? 10.260 -8.033 1.701 1.00 74.81 78 PRO A N 1
ATOM 592 C CA . PRO A 1 78 ? 9.671 -8.264 3.025 1.00 74.81 78 PRO A CA 1
ATOM 593 C C . PRO A 1 78 ? 8.533 -7.303 3.403 1.00 74.81 78 PRO A C 1
ATOM 595 O O . PRO A 1 78 ? 7.971 -7.454 4.483 1.00 74.81 78 PRO A O 1
ATOM 598 N N . VAL A 1 79 ? 8.212 -6.300 2.576 1.00 87.38 79 VAL A N 1
ATOM 599 C CA . VAL A 1 79 ? 7.141 -5.338 2.873 1.00 87.38 79 VAL A CA 1
ATOM 600 C C . VAL A 1 79 ? 5.806 -5.877 2.388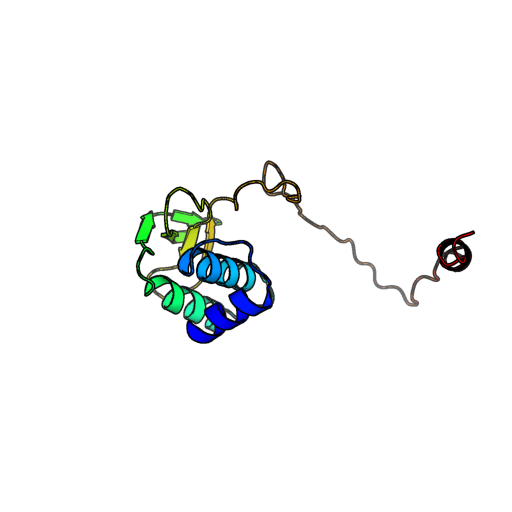 1.00 87.38 79 VAL A C 1
ATOM 602 O O . VAL A 1 79 ? 5.633 -6.147 1.199 1.00 87.38 79 VAL A O 1
ATOM 605 N N . GLN A 1 80 ? 4.856 -5.956 3.310 1.00 91.81 80 GLN A N 1
ATOM 606 C CA . GLN A 1 80 ? 3.489 -6.387 3.077 1.00 91.81 80 GLN A CA 1
ATOM 607 C C . GLN A 1 80 ? 2.530 -5.214 3.271 1.00 91.81 80 GLN A C 1
ATOM 609 O O . GLN A 1 80 ? 2.682 -4.429 4.211 1.00 91.81 80 GLN A O 1
ATOM 614 N N . PHE A 1 81 ? 1.526 -5.111 2.405 1.00 94.44 81 PHE A N 1
ATOM 615 C CA . PHE A 1 81 ? 0.493 -4.080 2.498 1.00 94.44 81 PHE A CA 1
ATOM 616 C C . PHE A 1 81 ? -0.736 -4.649 3.187 1.00 94.44 81 PHE A C 1
ATOM 618 O O . PHE A 1 81 ? -1.295 -5.639 2.713 1.00 94.44 81 PHE A O 1
ATOM 625 N N . VAL A 1 82 ? -1.159 -4.033 4.289 1.00 94.94 82 VAL A N 1
ATOM 626 C CA . VAL A 1 82 ? -2.319 -4.481 5.060 1.00 94.94 82 VAL A CA 1
ATOM 627 C C . VAL A 1 82 ? -3.515 -3.599 4.748 1.00 94.94 82 VAL A C 1
ATOM 629 O O . VAL A 1 82 ? -3.424 -2.371 4.796 1.00 94.94 82 VAL A O 1
ATOM 632 N N . PHE A 1 83 ? -4.644 -4.228 4.442 1.00 95.00 83 PHE A N 1
ATOM 633 C CA . PHE A 1 83 ? -5.893 -3.545 4.127 1.00 95.00 83 PHE A CA 1
ATOM 634 C C . PHE A 1 83 ? -7.087 -4.188 4.839 1.00 95.00 83 PHE A C 1
ATOM 636 O O . PHE A 1 83 ? -7.047 -5.366 5.211 1.00 95.00 83 PHE A O 1
ATOM 643 N N . ASP A 1 84 ? -8.152 -3.416 5.036 1.00 93.44 84 ASP A N 1
ATOM 644 C CA . ASP A 1 84 ? -9.427 -3.920 5.539 1.00 93.44 84 ASP A CA 1
ATOM 645 C C . ASP A 1 84 ? -10.193 -4.581 4.380 1.00 93.44 84 ASP A C 1
ATOM 647 O O . ASP A 1 84 ? -10.461 -3.934 3.363 1.00 93.44 84 ASP A O 1
ATOM 651 N N . PRO A 1 85 ? -10.540 -5.875 4.479 1.00 89.69 85 PRO A N 1
ATOM 652 C CA . PRO A 1 85 ? -11.217 -6.579 3.396 1.00 89.69 85 PRO A CA 1
ATOM 653 C C . PRO A 1 85 ? -12.659 -6.109 3.151 1.00 89.69 85 PRO A C 1
ATOM 655 O O . PRO A 1 85 ? -13.226 -6.468 2.119 1.00 89.69 85 PRO A O 1
ATOM 658 N N . ASN A 1 86 ? -13.270 -5.353 4.069 1.00 89.19 86 ASN A N 1
ATOM 659 C CA . ASN A 1 86 ? -14.660 -4.912 3.945 1.00 89.19 86 ASN A CA 1
ATOM 660 C C . ASN A 1 86 ? -14.802 -3.670 3.060 1.00 89.19 86 ASN A C 1
ATOM 662 O O . ASN A 1 86 ? -15.722 -3.602 2.245 1.00 89.19 86 ASN A O 1
ATOM 666 N N . ASP A 1 87 ? -13.907 -2.695 3.217 1.00 86.31 87 ASP A N 1
ATOM 667 C CA . ASP A 1 87 ? -13.966 -1.407 2.512 1.00 86.31 87 ASP A CA 1
ATOM 668 C C . ASP A 1 87 ? -12.733 -1.132 1.629 1.00 86.31 87 ASP A C 1
ATOM 670 O O . ASP A 1 87 ? -12.756 -0.227 0.789 1.00 86.31 87 ASP A O 1
ATOM 674 N N . GLY A 1 88 ? -11.684 -1.952 1.738 1.00 86.50 88 GLY A N 1
ATOM 675 C CA . GLY A 1 88 ? -10.426 -1.781 1.016 1.00 86.50 88 GLY A CA 1
ATOM 676 C C . GLY A 1 88 ? -9.534 -0.683 1.595 1.00 86.50 88 GLY A C 1
ATOM 677 O O . GLY A 1 88 ? -8.587 -0.272 0.919 1.00 86.50 88 GLY A O 1
ATOM 678 N N . ALA A 1 89 ? -9.827 -0.189 2.803 1.00 90.31 89 ALA A N 1
ATOM 679 C CA . ALA A 1 89 ? -9.038 0.844 3.454 1.00 90.31 89 ALA A CA 1
ATOM 680 C C . ALA A 1 89 ? -7.628 0.336 3.763 1.00 90.31 89 ALA A C 1
ATOM 682 O O . ALA A 1 89 ? -7.440 -0.774 4.262 1.00 90.31 89 ALA A O 1
ATOM 683 N N . PHE A 1 90 ? -6.629 1.174 3.502 1.00 93.50 90 PHE A N 1
ATOM 684 C CA . PHE A 1 90 ? -5.257 0.881 3.884 1.00 93.50 90 PHE A CA 1
ATOM 685 C C . PHE A 1 90 ? -5.105 0.973 5.406 1.00 93.50 90 PHE A C 1
ATOM 687 O O . PHE A 1 90 ? -5.504 1.959 6.024 1.00 93.50 90 PHE A O 1
ATOM 694 N N . LEU A 1 91 ? -4.558 -0.081 6.011 1.00 92.06 91 LEU A N 1
ATOM 695 C CA . LEU A 1 91 ? -4.361 -0.187 7.458 1.00 92.06 91 LEU A CA 1
ATOM 696 C C . LEU A 1 91 ? -2.915 0.068 7.868 1.00 92.06 91 LEU A C 1
ATOM 698 O O . LEU A 1 91 ? -2.679 0.482 8.997 1.00 92.06 91 LEU A O 1
ATOM 702 N N . GLY A 1 92 ? -1.966 -0.183 6.966 1.00 91.38 92 GLY A N 1
ATOM 703 C CA . GLY A 1 92 ? -0.548 0.066 7.182 1.00 91.38 92 GLY A CA 1
ATOM 704 C C . GLY A 1 92 ? 0.340 -1.007 6.561 1.00 91.38 92 GLY A C 1
ATOM 705 O O . GLY A 1 92 ? -0.070 -1.763 5.676 1.00 91.38 92 GLY A O 1
ATOM 706 N N . LEU A 1 93 ? 1.585 -1.057 7.025 1.00 90.88 93 LEU A N 1
ATOM 707 C CA . LEU A 1 93 ? 2.638 -1.905 6.475 1.00 90.88 93 LEU A CA 1
ATOM 708 C C . LEU A 1 93 ? 3.131 -2.904 7.520 1.00 90.88 93 LEU A C 1
ATOM 710 O O . LEU A 1 93 ? 3.241 -2.572 8.699 1.00 90.88 93 LEU A O 1
ATOM 714 N N . ILE A 1 94 ? 3.489 -4.108 7.074 1.00 87.06 94 ILE A N 1
ATOM 715 C CA . ILE A 1 94 ? 4.221 -5.095 7.879 1.00 87.06 94 ILE A CA 1
ATOM 716 C C . ILE A 1 94 ? 5.552 -5.395 7.192 1.00 87.06 94 ILE A C 1
ATOM 718 O O . ILE A 1 94 ? 5.617 -5.514 5.970 1.00 87.06 94 ILE A O 1
ATOM 722 N N . GLY A 1 95 ? 6.616 -5.536 7.981 1.00 79.25 95 GLY A N 1
ATOM 723 C CA . GLY A 1 95 ? 7.969 -5.767 7.478 1.00 79.25 95 GLY A CA 1
ATOM 724 C C . GLY A 1 95 ? 8.672 -4.483 7.031 1.00 79.25 95 GLY A C 1
ATOM 725 O O . GLY A 1 95 ? 8.237 -3.377 7.339 1.00 79.25 95 GLY A O 1
ATOM 726 N N . HIS A 1 96 ? 9.818 -4.626 6.367 1.00 64.69 96 HIS A N 1
ATOM 727 C CA . HIS A 1 96 ? 10.744 -3.517 6.125 1.00 64.69 96 HIS A CA 1
ATOM 728 C C . HIS A 1 96 ? 11.580 -3.778 4.865 1.00 64.69 96 HIS A C 1
ATOM 730 O O . HIS A 1 96 ? 12.221 -4.823 4.819 1.00 64.69 96 HIS A O 1
ATOM 736 N N . PRO A 1 97 ? 11.699 -2.847 3.896 1.00 59.25 97 PRO A N 1
ATOM 737 C CA . PRO A 1 97 ? 12.426 -3.079 2.638 1.00 59.25 97 PRO A CA 1
ATOM 738 C C . PRO A 1 97 ? 13.888 -3.477 2.899 1.00 59.25 97 PRO A C 1
ATOM 740 O O . PRO A 1 97 ? 14.534 -2.867 3.739 1.00 59.25 97 PRO A O 1
ATOM 743 N N . ALA A 1 98 ? 14.415 -4.517 2.243 1.00 52.72 98 ALA A N 1
ATOM 744 C CA . ALA A 1 98 ? 15.746 -5.065 2.540 1.00 52.72 98 ALA A CA 1
ATOM 745 C C . ALA A 1 98 ? 16.811 -3.960 2.740 1.00 52.72 98 ALA A C 1
ATOM 747 O O . ALA A 1 98 ? 16.914 -3.051 1.918 1.00 52.72 98 ALA A O 1
ATOM 748 N N . ARG A 1 99 ? 17.571 -4.033 3.849 1.00 48.09 99 ARG A N 1
ATOM 749 C CA . ARG A 1 99 ? 18.578 -3.034 4.259 1.00 48.09 99 ARG A CA 1
ATOM 750 C C . ARG A 1 99 ? 19.566 -2.772 3.116 1.00 48.09 99 ARG A C 1
ATOM 752 O O . ARG A 1 99 ? 20.504 -3.541 2.920 1.00 48.09 99 ARG A O 1
ATOM 759 N N . SER A 1 100 ? 19.367 -1.703 2.350 1.00 49.44 100 SER A N 1
ATOM 760 C CA . SER A 1 100 ? 20.376 -1.227 1.406 1.00 49.44 100 SER A CA 1
ATOM 761 C C . SER A 1 100 ? 21.469 -0.472 2.171 1.00 49.44 100 SER A C 1
ATOM 763 O O . SER A 1 100 ? 21.253 -0.006 3.288 1.00 49.44 100 SER A O 1
ATOM 765 N N . LYS A 1 101 ? 22.657 -0.314 1.579 1.00 40.94 101 LYS A N 1
ATOM 766 C CA . LYS A 1 101 ? 23.777 0.443 2.184 1.00 40.94 101 LYS A CA 1
ATOM 767 C C . LYS A 1 101 ? 23.439 1.902 2.545 1.00 40.94 101 LYS A C 1
ATOM 769 O O . LYS A 1 101 ? 24.159 2.509 3.324 1.00 40.94 101 LYS A O 1
ATOM 774 N N . ASN A 1 102 ? 22.360 2.444 1.978 1.00 46.78 102 ASN A N 1
ATOM 775 C CA . ASN A 1 102 ? 21.890 3.814 2.196 1.00 46.78 102 ASN A CA 1
ATOM 776 C C . ASN A 1 102 ? 20.638 3.861 3.090 1.00 46.78 102 ASN A C 1
ATOM 778 O O . ASN A 1 102 ? 20.001 4.905 3.213 1.00 46.78 102 ASN A O 1
ATOM 782 N N . TRP A 1 103 ? 20.244 2.728 3.671 1.00 45.31 103 TRP A N 1
ATOM 783 C CA . TRP A 1 103 ? 19.074 2.637 4.524 1.00 45.31 103 TRP A CA 1
ATOM 784 C C . TRP A 1 103 ? 19.378 3.168 5.930 1.00 45.31 103 TRP A C 1
ATOM 786 O O . TRP A 1 103 ? 20.199 2.602 6.652 1.00 45.31 103 TRP A O 1
ATOM 796 N N . VAL A 1 104 ? 18.665 4.223 6.330 1.00 48.81 104 VAL A N 1
ATOM 797 C CA . VAL A 1 104 ? 18.612 4.723 7.709 1.00 48.81 104 VAL A CA 1
ATOM 798 C C . VAL A 1 104 ? 17.184 4.543 8.206 1.00 48.81 104 VAL A C 1
ATOM 800 O O . VAL A 1 104 ? 16.354 5.442 8.129 1.00 48.81 104 VAL A O 1
ATOM 803 N N . GLY A 1 105 ? 16.878 3.342 8.674 1.00 45.38 105 GLY A N 1
ATOM 804 C CA . GLY A 1 105 ? 15.639 3.048 9.380 1.00 45.38 105 GLY A CA 1
ATOM 805 C C . GLY A 1 105 ? 15.961 2.286 10.654 1.00 45.38 105 GLY A C 1
ATOM 806 O O . GLY A 1 105 ? 16.977 1.588 10.708 1.00 45.38 105 GLY A O 1
ATOM 807 N N . PRO A 1 106 ? 15.158 2.471 11.704 1.00 39.81 106 PRO A N 1
ATOM 808 C CA . PRO A 1 106 ? 15.536 2.020 13.027 1.00 39.81 106 PRO A CA 1
ATOM 809 C C . PRO A 1 106 ? 15.372 0.500 13.145 1.00 39.81 106 PRO A C 1
ATOM 811 O O . PRO A 1 106 ? 14.503 -0.095 12.507 1.00 39.81 106 PRO A O 1
ATOM 814 N N . ASP A 1 107 ? 16.195 -0.128 13.984 1.00 49.16 107 ASP A N 1
ATOM 815 C CA . ASP A 1 107 ? 16.103 -1.568 14.260 1.00 49.16 107 ASP A CA 1
ATOM 816 C C . ASP A 1 107 ? 14.748 -1.958 14.921 1.00 49.16 107 ASP A C 1
ATOM 818 O O . ASP A 1 107 ? 14.356 -3.121 14.870 1.00 49.16 107 ASP A O 1
ATOM 822 N N . GLU A 1 108 ? 14.002 -0.972 15.451 1.00 43.19 108 GLU A N 1
ATOM 823 C CA . GLU A 1 108 ? 12.592 -0.985 15.898 1.00 43.19 108 GLU A CA 1
ATOM 824 C C . GLU A 1 108 ? 11.921 0.352 15.495 1.00 43.19 108 GLU A C 1
ATOM 826 O O . GLU A 1 108 ? 12.563 1.390 15.657 1.00 43.19 108 GLU A O 1
ATOM 831 N N . PRO A 1 109 ? 10.654 0.429 15.036 1.00 42.97 109 PRO A N 1
ATOM 832 C CA . PRO A 1 109 ? 10.060 1.705 14.625 1.00 42.97 109 PRO A CA 1
ATOM 833 C C . PRO A 1 109 ? 9.897 2.658 15.816 1.00 42.97 109 PRO A C 1
ATOM 835 O O . PRO A 1 109 ? 8.985 2.496 16.621 1.00 42.97 109 PRO A O 1
ATOM 838 N N . ARG A 1 110 ? 10.756 3.682 15.917 1.00 40.03 110 ARG A N 1
ATOM 839 C CA . ARG A 1 110 ? 10.563 4.839 16.805 1.00 40.03 110 ARG A CA 1
ATOM 840 C C . ARG A 1 110 ? 11.218 6.094 16.237 1.00 40.03 110 ARG A C 1
ATOM 842 O O . ARG A 1 110 ? 12.302 6.477 16.660 1.00 40.03 110 ARG A O 1
ATOM 849 N N . TRP A 1 111 ? 10.533 6.811 15.357 1.00 37.03 111 TRP A N 1
ATOM 850 C CA . TRP A 1 111 ? 10.559 8.260 15.527 1.00 37.03 111 TRP A CA 1
ATOM 851 C C . TRP A 1 111 ? 9.163 8.683 15.971 1.00 37.03 111 TRP A C 1
ATOM 853 O O . TRP A 1 111 ? 8.197 8.661 15.219 1.00 37.03 111 TRP A O 1
ATOM 863 N N . THR A 1 112 ? 9.045 8.985 17.259 1.00 38.56 112 THR A N 1
ATOM 864 C CA . THR A 1 112 ? 7.978 9.839 17.766 1.00 38.56 112 THR A CA 1
ATOM 865 C C . THR A 1 112 ? 8.594 11.225 17.835 1.00 38.56 112 THR A C 1
ATOM 867 O O . THR A 1 112 ? 9.439 11.476 18.692 1.00 38.56 112 THR A O 1
ATOM 870 N N . THR A 1 113 ? 8.227 12.112 16.913 1.00 38.62 113 THR A N 1
ATOM 871 C CA . THR A 1 113 ? 8.563 13.530 17.056 1.00 38.62 113 THR A CA 1
ATOM 872 C C . THR A 1 113 ? 7.484 14.171 17.913 1.00 38.62 113 THR A C 1
ATOM 874 O O . THR A 1 113 ? 6.363 14.380 17.458 1.00 38.62 113 THR A O 1
ATOM 877 N N . THR A 1 114 ? 7.830 14.492 19.155 1.00 38.22 114 THR A N 1
ATOM 878 C CA . THR A 1 114 ? 7.029 15.376 20.004 1.00 38.22 114 THR A CA 1
ATOM 879 C C . THR A 1 114 ? 7.588 16.784 19.855 1.00 38.22 114 THR A C 1
ATOM 881 O O . THR A 1 114 ? 8.729 17.034 20.236 1.00 38.22 114 THR A O 1
ATOM 884 N N . PHE A 1 115 ? 6.809 17.705 19.294 1.00 47.00 115 PHE A N 1
ATOM 885 C CA . PHE A 1 115 ? 7.132 19.131 19.306 1.00 47.00 115 PHE A CA 1
ATOM 886 C C . PHE A 1 115 ? 6.333 19.825 20.410 1.00 47.00 115 PHE A C 1
ATOM 888 O O . PHE A 1 115 ? 5.117 19.671 20.507 1.00 47.00 115 PHE A O 1
ATOM 895 N N . GLU A 1 116 ? 7.019 20.600 21.245 1.00 39.03 116 GLU A N 1
ATOM 896 C CA . GLU A 1 116 ? 6.382 21.516 22.185 1.00 39.03 116 GLU A CA 1
ATOM 897 C C . GLU A 1 116 ? 6.220 22.868 21.482 1.00 39.03 116 GLU A C 1
ATOM 899 O O . GLU A 1 116 ? 7.193 23.562 21.190 1.00 39.03 116 GLU A O 1
ATOM 904 N N . SER A 1 117 ? 4.984 23.223 21.137 1.00 55.59 117 SER A N 1
ATOM 905 C CA . SER A 1 117 ? 4.679 24.495 20.481 1.00 55.59 117 SER A CA 1
ATOM 906 C C . SER A 1 117 ? 4.299 25.559 21.511 1.00 55.59 117 SER A C 1
ATOM 908 O O . SER A 1 117 ? 3.412 25.333 22.334 1.00 55.59 117 SER A O 1
ATOM 910 N N . ARG A 1 118 ? 4.894 26.753 21.418 1.00 64.44 118 ARG A N 1
ATOM 911 C CA . ARG A 1 118 ? 4.462 27.961 22.138 1.00 64.44 118 ARG A CA 1
ATOM 912 C C . ARG A 1 118 ? 4.076 29.034 21.122 1.00 64.44 118 ARG A C 1
ATOM 914 O O . ARG A 1 118 ? 4.819 29.266 20.174 1.00 64.44 118 ARG A O 1
ATOM 921 N N . ILE A 1 119 ? 2.944 29.705 21.336 1.00 75.62 119 ILE A N 1
ATOM 922 C CA . ILE A 1 119 ? 2.593 30.905 20.566 1.00 75.62 119 ILE A CA 1
ATOM 923 C C . ILE A 1 119 ? 3.540 32.030 20.993 1.00 75.62 119 ILE A C 1
ATOM 925 O O . ILE A 1 119 ? 3.648 32.334 22.180 1.00 75.62 119 ILE A O 1
ATOM 929 N N . VAL A 1 120 ? 4.241 32.616 20.026 1.00 77.38 120 VAL A N 1
ATOM 930 C CA . VAL A 1 120 ? 5.130 33.767 20.219 1.00 77.38 120 VAL A CA 1
ATOM 931 C C . VAL A 1 120 ? 4.630 34.937 19.379 1.00 77.38 120 VAL A C 1
ATOM 933 O O . VAL A 1 120 ? 4.175 34.742 18.255 1.00 77.38 120 VAL A O 1
ATOM 936 N N . ASP A 1 121 ? 4.749 36.154 19.906 1.00 81.00 121 ASP A N 1
ATOM 937 C CA . ASP A 1 121 ? 4.293 37.376 19.223 1.00 81.00 121 ASP A CA 1
ATOM 938 C C . ASP A 1 121 ? 5.253 37.841 18.110 1.00 81.00 121 ASP A C 1
ATOM 940 O O . ASP A 1 121 ? 4.979 38.802 17.393 1.00 81.00 121 ASP A O 1
ATOM 944 N N . SER A 1 122 ? 6.404 37.177 17.954 1.00 76.81 122 SER A N 1
ATOM 945 C CA . SER A 1 122 ? 7.355 37.433 16.870 1.00 76.81 122 SER A CA 1
ATOM 946 C C . SER A 1 122 ? 8.197 36.196 16.554 1.00 76.81 122 SER A C 1
ATOM 948 O O . SER A 1 122 ? 8.472 35.378 17.433 1.00 76.81 122 SER A O 1
ATOM 950 N N . ALA A 1 123 ? 8.596 36.054 15.287 1.00 70.25 123 ALA A N 1
ATOM 951 C CA . ALA A 1 123 ? 9.445 34.955 14.839 1.00 70.25 123 ALA A CA 1
ATOM 952 C C . ALA A 1 123 ? 10.846 35.032 15.487 1.00 70.25 123 ALA A C 1
ATOM 954 O O . ALA A 1 123 ? 11.380 36.138 15.635 1.00 70.25 123 ALA A O 1
ATOM 955 N N . PRO A 1 124 ? 11.473 33.892 15.839 1.00 70.50 124 PRO A N 1
ATOM 956 C CA . PRO A 1 124 ? 12.852 33.878 16.319 1.00 70.50 124 PRO A CA 1
ATOM 957 C C . PRO A 1 124 ? 13.784 34.506 15.280 1.00 70.50 124 PRO A C 1
ATOM 959 O O . PRO A 1 124 ? 13.703 34.180 14.094 1.00 70.50 124 PRO A O 1
ATOM 962 N N . ARG A 1 125 ? 14.684 35.395 15.713 1.00 72.00 125 ARG A N 1
ATOM 963 C CA . ARG A 1 125 ? 15.758 35.860 14.828 1.00 72.00 125 ARG A CA 1
ATOM 964 C C . ARG A 1 125 ? 16.740 34.708 14.599 1.00 72.00 125 ARG A C 1
ATOM 966 O O . ARG A 1 125 ? 17.062 34.015 15.568 1.00 72.00 125 ARG A O 1
ATOM 973 N N . PRO A 1 126 ? 17.222 34.498 13.363 1.00 67.12 126 PRO A N 1
ATOM 974 C CA . PRO A 1 126 ? 18.310 33.560 13.133 1.00 67.12 126 PRO A CA 1
ATOM 975 C C . PRO A 1 126 ? 19.549 33.981 13.947 1.00 67.12 126 PRO A C 1
ATOM 977 O O . PRO A 1 126 ? 19.724 35.176 14.210 1.00 67.12 126 PRO A O 1
ATOM 980 N N . PRO A 1 127 ? 20.391 33.023 14.370 1.00 74.06 127 PRO A N 1
ATOM 981 C CA . PRO A 1 127 ? 21.655 33.331 15.029 1.00 74.06 127 PRO A CA 1
ATOM 982 C C . PRO A 1 127 ? 22.541 34.188 14.112 1.00 74.06 127 PRO A C 1
ATOM 984 O O . PRO A 1 127 ? 22.534 34.010 12.894 1.00 74.06 127 PRO A O 1
ATOM 987 N N . GLU A 1 128 ? 23.290 35.127 14.698 1.00 68.75 128 GLU A N 1
ATOM 988 C CA . GLU A 1 128 ? 24.056 36.165 13.975 1.00 68.75 128 GLU A CA 1
ATOM 989 C C . GLU A 1 128 ? 25.096 35.594 12.994 1.00 68.75 128 GLU A C 1
ATOM 991 O O . GLU A 1 128 ? 25.467 36.240 12.022 1.00 68.75 128 GLU A O 1
ATOM 996 N N . ASN A 1 129 ? 25.500 34.350 13.212 1.00 62.75 129 ASN A N 1
ATOM 997 C CA . ASN A 1 129 ? 26.552 33.616 12.521 1.00 62.75 129 ASN A CA 1
ATOM 998 C C . ASN A 1 129 ? 26.036 32.667 11.418 1.00 62.75 129 ASN A C 1
ATOM 1000 O O . ASN A 1 129 ? 26.812 31.910 10.846 1.00 62.75 129 ASN A O 1
ATOM 1004 N N . LEU A 1 130 ? 24.743 32.710 11.071 1.00 59.25 130 LEU A N 1
ATOM 1005 C CA . LEU A 1 130 ? 24.185 31.853 10.011 1.00 59.25 130 LEU A CA 1
ATOM 1006 C C . LEU A 1 130 ? 24.663 32.238 8.590 1.00 59.25 130 LEU A C 1
ATOM 1008 O O . LEU A 1 130 ? 24.526 31.444 7.662 1.00 59.25 130 LEU A O 1
ATOM 1012 N N . LEU A 1 131 ? 25.187 33.457 8.408 1.00 55.75 131 LEU A N 1
ATOM 1013 C CA . LEU A 1 131 ? 25.671 33.962 7.116 1.00 55.75 131 LEU A CA 1
ATOM 1014 C C . LEU A 1 131 ? 27.147 33.619 6.853 1.00 55.75 131 LEU A C 1
ATOM 1016 O O . LEU A 1 131 ? 27.515 33.415 5.699 1.00 55.75 131 LEU A O 1
ATOM 1020 N N . ASP A 1 132 ? 27.961 33.477 7.901 1.00 57.53 132 ASP A N 1
ATOM 1021 C CA . ASP A 1 132 ? 29.399 33.201 7.768 1.00 57.53 132 ASP A CA 1
ATOM 1022 C C . ASP A 1 132 ? 29.672 31.776 7.246 1.00 57.53 132 ASP A C 1
ATOM 1024 O O . ASP A 1 132 ? 30.606 31.554 6.471 1.00 57.53 132 ASP A O 1
ATOM 1028 N N . ASP A 1 133 ? 28.819 30.812 7.610 1.00 53.47 133 ASP A N 1
ATOM 1029 C CA . ASP A 1 133 ? 28.951 29.408 7.192 1.00 53.47 133 ASP A CA 1
ATOM 1030 C C . ASP A 1 133 ? 28.565 29.183 5.717 1.00 53.47 133 ASP A C 1
ATOM 1032 O O . ASP A 1 133 ? 29.074 28.270 5.060 1.00 53.47 133 ASP A O 1
ATOM 1036 N N . PHE A 1 134 ? 27.691 30.028 5.155 1.00 53.16 134 PHE A N 1
ATOM 1037 C CA . PHE A 1 134 ? 27.264 29.908 3.756 1.00 53.16 134 PHE A CA 1
ATOM 1038 C C . PHE A 1 134 ? 28.334 30.398 2.771 1.00 53.16 134 PHE A C 1
ATOM 1040 O O . PHE A 1 134 ? 28.471 29.828 1.681 1.00 53.16 134 PHE A O 1
ATOM 1047 N N . GLU A 1 135 ? 29.114 31.413 3.150 1.00 52.53 135 GLU A N 1
ATOM 1048 C CA . GLU A 1 135 ? 30.166 31.971 2.294 1.00 52.53 135 GLU A CA 1
ATOM 1049 C C . GLU A 1 135 ? 31.444 31.116 2.282 1.00 52.53 135 GLU A C 1
ATOM 1051 O O . GLU A 1 135 ? 32.115 31.043 1.252 1.00 52.53 135 GLU A O 1
ATOM 1056 N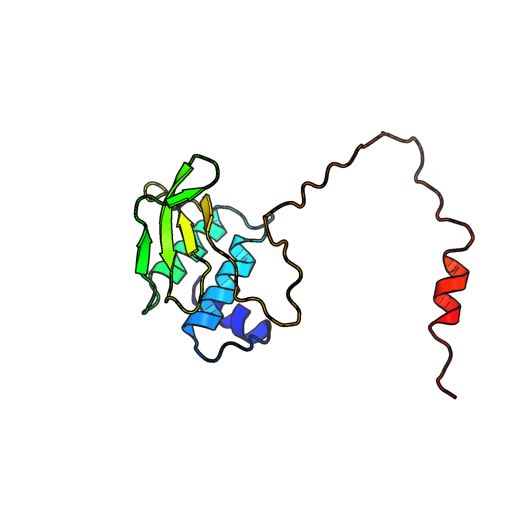 N . GLN A 1 136 ? 31.754 30.382 3.359 1.00 53.91 136 GLN A N 1
ATOM 1057 C CA . GLN A 1 136 ? 32.949 29.523 3.404 1.00 53.91 136 GLN A CA 1
ATOM 1058 C C . GLN A 1 136 ? 32.847 28.252 2.541 1.00 53.91 136 GLN A C 1
ATOM 1060 O O . GLN A 1 136 ? 33.878 27.726 2.122 1.00 53.91 136 GLN A O 1
ATOM 1065 N N . SER A 1 137 ? 31.642 27.757 2.231 1.00 52.72 137 SER A N 1
ATOM 1066 C CA . SER A 1 137 ? 31.485 26.505 1.463 1.00 52.72 137 SER A CA 1
ATOM 1067 C C . SER A 1 137 ? 31.517 26.666 -0.065 1.00 52.72 137 SER A C 1
ATOM 1069 O O . SER A 1 137 ? 31.599 25.666 -0.774 1.00 52.72 137 SER A O 1
ATOM 1071 N N . ASN A 1 138 ? 31.496 27.902 -0.584 1.00 51.25 138 ASN A N 1
ATOM 1072 C CA . ASN A 1 138 ? 31.388 28.187 -2.025 1.00 51.25 138 ASN A CA 1
ATOM 1073 C C . ASN A 1 138 ? 32.644 28.835 -2.644 1.00 51.25 138 ASN A C 1
ATOM 1075 O O . ASN A 1 138 ? 32.575 29.410 -3.732 1.00 51.25 138 ASN A O 1
ATOM 1079 N N . GLY A 1 139 ? 33.804 28.746 -1.985 1.00 49.19 139 GLY A N 1
ATOM 1080 C CA . GLY A 1 139 ? 35.075 29.171 -2.580 1.00 49.19 139 GLY A CA 1
ATOM 1081 C C . GLY A 1 139 ? 35.460 28.298 -3.789 1.00 49.19 139 GLY A C 1
ATOM 1082 O O . GLY A 1 139 ? 35.261 27.082 -3.740 1.00 49.19 139 GLY A O 1
ATOM 1083 N N . PRO A 1 140 ? 35.999 28.869 -4.886 1.00 44.59 140 PRO A N 1
ATOM 1084 C CA . PRO A 1 140 ? 36.391 28.081 -6.050 1.00 44.59 140 PRO A CA 1
ATOM 1085 C C . PRO A 1 140 ? 37.537 27.115 -5.694 1.00 44.59 140 PRO A C 1
ATOM 1087 O O . PRO A 1 140 ? 38.413 27.482 -4.904 1.00 44.59 140 PRO A O 1
ATOM 1090 N N . PRO A 1 141 ? 37.560 25.896 -6.265 1.00 46.78 141 PRO A N 1
ATOM 1091 C CA . PRO A 1 141 ? 38.658 24.961 -6.052 1.00 46.78 141 PRO A CA 1
ATOM 1092 C C . PRO A 1 141 ? 39.972 25.545 -6.595 1.00 46.78 141 PRO A C 1
ATOM 1094 O O . PRO A 1 141 ? 39.979 26.168 -7.659 1.00 46.78 141 PRO A O 1
ATOM 1097 N N . ALA A 1 142 ? 41.049 25.357 -5.825 1.00 52.69 142 ALA A N 1
ATOM 1098 C CA . ALA A 1 142 ? 42.412 25.798 -6.133 1.00 52.69 142 ALA A CA 1
ATOM 1099 C C . ALA A 1 142 ? 43.017 25.105 -7.364 1.00 52.69 142 ALA A C 1
ATOM 1101 O O . ALA A 1 142 ? 42.663 23.930 -7.621 1.00 52.69 142 ALA A O 1
#

Radius of gyration: 20.72 Å; chains: 1; bounding box: 57×51×38 Å

Organism: NCBI:txid433659

pLDDT: mean 75.79, std 18.33, range [37.03, 96.0]

Sequence (142 aa):
MLRALRDLARTSGSEFSDDLSAVWGAAFWLLSDPQTPDAVNAEVLRAVALEDGVRVVDRRAHVDGRLGVALGIDEKYPVQFVFDPNDGAFLGLIGHPARSKNWVGPDEPRWTTTFESRIVDSAPRPPENLLDDFEQSNGPPA

Foldseek 3Di:
DQVVLQVQLVVVVDPDPDSLVSSVVSLCVLLPDPPRDQVNNLVSQVNNCPDPQKDFPDQFDDAPNDGFIWIDRDPQAQKIWTAHPPPSGTRDIDGDGPDDPPDDADPDDDDDDDDDDDDDPDDDDPPPCPVVVVVVVPDDDD